Protein AF-M0EUE7-F1 (afdb_monomer_lite)

Structure (mmCIF, N/CA/C/O backbone):
data_AF-M0EUE7-F1
#
_entry.id   AF-M0EUE7-F1
#
loop_
_atom_site.group_PDB
_atom_site.id
_atom_site.type_symbol
_atom_site.label_atom_id
_atom_site.label_alt_id
_atom_site.label_comp_id
_atom_site.label_asym_id
_atom_site.label_entity_id
_atom_site.label_seq_id
_atom_site.pdbx_PDB_ins_code
_atom_site.Cartn_x
_atom_site.Cartn_y
_atom_site.Cartn_z
_atom_site.occupancy
_atom_site.B_iso_or_equiv
_atom_site.auth_seq_id
_atom_site.auth_comp_id
_atom_site.auth_asym_id
_atom_site.auth_atom_id
_atom_site.pdbx_PDB_model_num
ATOM 1 N N . MET A 1 1 ? 7.979 24.249 7.096 1.00 47.00 1 MET A N 1
ATOM 2 C CA . MET A 1 1 ? 7.328 23.148 7.829 1.00 47.00 1 MET A CA 1
ATOM 3 C C . MET A 1 1 ? 6.478 22.459 6.772 1.00 47.00 1 MET A C 1
ATOM 5 O O . MET A 1 1 ? 5.462 23.020 6.410 1.00 47.00 1 MET A O 1
ATOM 9 N N . SER A 1 2 ? 7.005 21.543 5.953 1.00 55.44 2 SER A N 1
ATOM 10 C CA . SER A 1 2 ? 7.578 20.229 6.301 1.00 55.44 2 SER A CA 1
ATOM 11 C C . SER A 1 2 ? 6.588 19.440 7.146 1.00 55.44 2 SER A C 1
ATOM 13 O O . SER A 1 2 ? 6.742 19.372 8.356 1.00 55.44 2 SER A O 1
ATOM 15 N N . SER A 1 3 ? 5.548 18.957 6.484 1.00 54.03 3 SER A N 1
ATOM 16 C CA . SER A 1 3 ? 4.616 17.940 6.966 1.0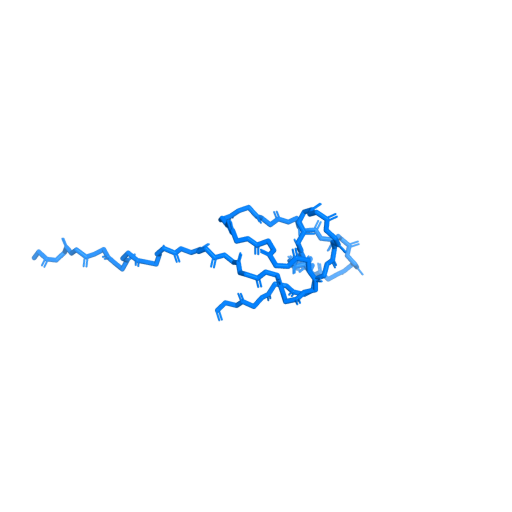0 54.03 3 SER A CA 1
ATOM 17 C C . SER A 1 3 ? 4.283 17.175 5.687 1.00 54.03 3 SER A C 1
ATOM 19 O O . SER A 1 3 ? 3.608 17.703 4.810 1.00 54.03 3 SER A O 1
ATOM 21 N N . GLU A 1 4 ? 5.177 16.268 5.294 1.00 57.25 4 GLU A N 1
ATOM 22 C CA . GLU A 1 4 ? 4.915 14.841 5.492 1.00 57.25 4 GLU A CA 1
ATOM 23 C C . GLU A 1 4 ? 3.617 14.523 4.758 1.00 57.25 4 GLU A C 1
ATOM 25 O O . GLU A 1 4 ? 2.529 14.785 5.252 1.00 57.25 4 GLU A O 1
ATOM 30 N N . GLN A 1 5 ? 3.752 14.065 3.510 1.00 51.84 5 GLN A N 1
ATOM 31 C CA . GLN A 1 5 ? 2.662 13.360 2.855 1.00 51.84 5 GLN A CA 1
ATOM 32 C C . GLN A 1 5 ? 2.321 12.208 3.799 1.00 51.84 5 GLN A C 1
ATOM 34 O O . GLN A 1 5 ? 3.029 11.205 3.821 1.00 51.84 5 GLN A O 1
ATOM 39 N N . GLU A 1 6 ? 1.292 12.387 4.621 1.00 54.22 6 GLU A N 1
ATOM 40 C CA . GLU A 1 6 ? 0.570 11.304 5.268 1.00 54.22 6 GLU A CA 1
ATOM 41 C C . GLU A 1 6 ? -0.140 10.548 4.138 1.00 54.22 6 GLU A C 1
ATOM 43 O O . GLU A 1 6 ? -1.352 10.611 3.966 1.00 54.22 6 GLU A O 1
ATOM 48 N N . THR A 1 7 ? 0.640 9.891 3.275 1.00 55.97 7 THR A N 1
ATOM 49 C CA . THR A 1 7 ? 0.181 8.683 2.608 1.00 55.97 7 THR A CA 1
ATOM 50 C C . THR A 1 7 ? -0.024 7.699 3.740 1.00 55.97 7 THR A C 1
ATOM 52 O O . THR A 1 7 ? 0.899 6.985 4.129 1.00 55.97 7 THR A O 1
ATOM 55 N N . ASP A 1 8 ? -1.225 7.735 4.306 1.00 59.72 8 ASP A N 1
ATOM 56 C CA . ASP A 1 8 ? -1.876 6.566 4.871 1.00 59.72 8 ASP A CA 1
ATOM 57 C C . ASP A 1 8 ? -1.889 5.544 3.726 1.00 59.72 8 ASP A C 1
ATOM 59 O O . ASP A 1 8 ? -2.772 5.533 2.872 1.00 59.72 8 ASP A O 1
ATOM 63 N N . GLY A 1 9 ? -0.756 4.854 3.559 1.00 62.91 9 GLY A N 1
ATOM 64 C CA . GLY A 1 9 ? -0.447 3.955 2.450 1.00 62.91 9 GLY A CA 1
ATOM 65 C C . GLY A 1 9 ? -1.170 2.638 2.650 1.00 62.91 9 GLY A C 1
ATOM 66 O O . GLY A 1 9 ? -0.549 1.581 2.636 1.00 62.91 9 GLY A O 1
ATOM 67 N N . THR A 1 10 ? -2.462 2.736 2.925 1.00 70.19 10 THR A N 1
ATOM 68 C CA . THR A 1 10 ? -3.342 1.631 3.233 1.00 70.19 10 THR A CA 1
ATOM 69 C C . THR A 1 10 ? -3.819 1.078 1.904 1.00 70.19 10 THR A C 1
ATOM 71 O O . THR A 1 10 ? -4.622 1.683 1.195 1.00 70.19 10 THR A O 1
ATOM 74 N N . TYR A 1 11 ? -3.262 -0.061 1.525 1.00 75.94 11 TYR A N 1
ATOM 75 C CA . TYR A 1 11 ? -3.648 -0.759 0.321 1.00 75.94 11 TYR A CA 1
ATOM 76 C C . TYR A 1 11 ? -4.980 -1.450 0.562 1.00 75.94 11 TYR A C 1
ATOM 78 O O . TYR A 1 11 ? -5.149 -2.193 1.536 1.00 75.94 11 TYR A O 1
ATOM 86 N N . ARG A 1 12 ? -5.923 -1.241 -0.359 1.00 77.06 12 ARG A N 1
ATOM 87 C CA . ARG A 1 12 ? -7.187 -1.968 -0.339 1.00 77.06 12 ARG A CA 1
ATOM 88 C C . ARG A 1 12 ? -7.190 -3.065 -1.388 1.00 77.06 12 ARG A C 1
ATOM 90 O O . ARG A 1 12 ? -6.998 -2.825 -2.582 1.00 77.06 12 ARG A O 1
ATOM 97 N N . CYS A 1 13 ? -7.452 -4.284 -0.940 1.00 81.75 13 CYS A N 1
ATOM 98 C CA . CYS A 1 13 ? -7.683 -5.415 -1.811 1.00 81.75 13 CYS A CA 1
ATOM 99 C C . CYS A 1 13 ? -9.144 -5.446 -2.243 1.00 81.75 13 CYS A C 1
ATOM 101 O O . CYS A 1 13 ? -10.032 -5.619 -1.415 1.00 81.75 13 CYS A O 1
ATOM 103 N N . THR A 1 14 ? -9.417 -5.334 -3.537 1.00 79.19 14 THR A N 1
ATOM 104 C CA . THR A 1 14 ? -10.801 -5.359 -4.043 1.00 79.19 14 THR A CA 1
ATOM 105 C C . THR A 1 14 ? -11.422 -6.757 -4.043 1.00 79.19 14 THR A C 1
ATOM 107 O O . THR A 1 14 ? -12.642 -6.880 -4.110 1.00 79.19 14 THR A O 1
ATOM 110 N N . GLU A 1 15 ? -10.606 -7.810 -3.938 1.00 82.12 15 GLU A N 1
ATOM 111 C CA . GLU A 1 15 ? -11.084 -9.197 -3.974 1.00 82.12 15 GLU A CA 1
ATOM 112 C C . GLU A 1 15 ? -11.504 -9.727 -2.601 1.00 82.12 15 GLU A C 1
ATOM 114 O O . GLU A 1 15 ? -12.523 -10.405 -2.489 1.00 82.12 15 GLU A O 1
ATOM 119 N N . CYS A 1 16 ? -10.740 -9.403 -1.554 1.00 80.94 16 CYS A N 1
ATOM 120 C CA . CYS A 1 16 ? -11.015 -9.838 -0.182 1.00 80.94 16 CYS A CA 1
ATOM 121 C C . CYS A 1 16 ? -11.391 -8.699 0.780 1.00 80.94 16 CYS A C 1
ATOM 123 O O . CYS A 1 16 ? -11.556 -8.950 1.969 1.00 80.94 16 CYS A O 1
ATOM 125 N N . ASP A 1 17 ? -11.540 -7.468 0.278 1.00 79.00 17 ASP A N 1
ATOM 126 C CA . ASP A 1 17 ? -11.820 -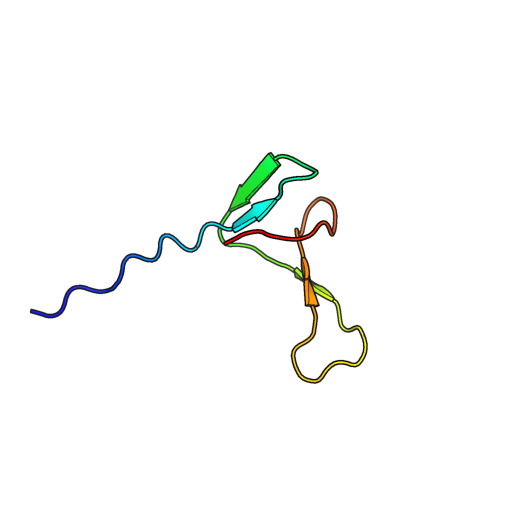6.249 1.059 1.00 79.00 17 ASP A CA 1
ATOM 127 C C . ASP A 1 17 ? -10.815 -5.981 2.194 1.00 79.00 17 ASP A C 1
ATOM 129 O O . ASP A 1 17 ? -11.121 -5.314 3.177 1.00 79.00 17 ASP A O 1
ATOM 133 N N . TYR A 1 18 ? -9.598 -6.512 2.058 1.00 82.38 18 TYR A N 1
ATOM 134 C CA . TYR A 1 18 ? -8.500 -6.262 2.986 1.00 82.38 18 TYR A CA 1
ATOM 135 C C . TYR A 1 18 ? -8.076 -4.795 2.898 1.00 82.38 18 TYR A C 1
ATOM 137 O O . TYR A 1 18 ? -7.865 -4.300 1.796 1.00 82.38 18 TYR A O 1
ATOM 145 N N . GLU A 1 19 ? -7.928 -4.122 4.032 1.00 79.56 19 GLU A N 1
ATOM 146 C CA . GLU A 1 19 ? -7.497 -2.728 4.130 1.00 79.56 19 GLU A CA 1
ATOM 147 C C . GLU A 1 19 ? -6.335 -2.675 5.131 1.00 79.56 19 GLU A C 1
ATOM 149 O O . GLU A 1 19 ? -6.523 -2.943 6.319 1.00 79.56 19 GLU A O 1
ATOM 154 N N . GLY A 1 20 ? -5.121 -2.418 4.640 1.00 80.25 20 GLY A N 1
ATOM 155 C CA . GLY A 1 20 ? -3.918 -2.385 5.473 1.00 80.25 20 GLY A CA 1
ATOM 156 C C . GLY A 1 20 ? -2.683 -1.903 4.719 1.00 80.25 20 GLY A C 1
ATOM 157 O O . GLY A 1 20 ? -2.657 -1.877 3.493 1.00 80.25 20 GLY A O 1
ATOM 158 N N . ASP A 1 21 ? -1.638 -1.522 5.443 1.00 80.88 21 ASP A N 1
ATOM 159 C CA . ASP A 1 21 ? -0.347 -1.117 4.872 1.00 80.88 21 ASP A CA 1
ATOM 160 C C . ASP A 1 21 ? 0.563 -2.309 4.509 1.00 80.88 21 ASP A C 1
ATOM 162 O O . ASP A 1 21 ? 1.596 -2.138 3.853 1.00 80.88 21 ASP A O 1
ATOM 166 N N . GLU A 1 22 ? 0.166 -3.531 4.880 1.00 80.12 22 GLU A N 1
ATOM 167 C CA . GLU A 1 22 ? 0.884 -4.756 4.536 1.00 80.12 22 GLU A CA 1
ATOM 168 C C . GLU A 1 22 ? 0.550 -5.249 3.124 1.00 80.12 22 GLU A C 1
ATOM 170 O O . GLU A 1 22 ? -0.601 -5.440 2.729 1.00 80.12 22 GLU A O 1
ATOM 175 N N . TYR A 1 23 ? 1.606 -5.553 2.377 1.00 81.75 23 TYR A N 1
ATOM 176 C CA . TYR A 1 23 ? 1.539 -6.213 1.084 1.00 81.75 23 TYR A CA 1
ATOM 177 C C . TYR A 1 23 ? 2.581 -7.321 1.013 1.00 81.75 23 TYR A C 1
ATOM 179 O O . TYR A 1 23 ? 3.640 -7.266 1.644 1.00 81.75 23 TYR A O 1
ATOM 187 N N . ARG A 1 24 ? 2.296 -8.338 0.207 1.00 81.69 24 ARG A N 1
ATOM 188 C CA . ARG A 1 24 ? 3.243 -9.405 -0.099 1.00 81.69 24 ARG A CA 1
ATOM 189 C C . ARG A 1 24 ? 3.824 -9.169 -1.483 1.00 81.69 24 ARG A C 1
ATOM 191 O O . ARG A 1 24 ? 3.097 -8.835 -2.408 1.00 81.69 24 ARG A O 1
ATOM 198 N N . ILE A 1 25 ? 5.128 -9.357 -1.640 1.00 83.38 25 ILE A N 1
ATOM 199 C CA . ILE A 1 25 ? 5.765 -9.330 -2.958 1.00 83.38 25 ILE A CA 1
ATOM 200 C C . ILE A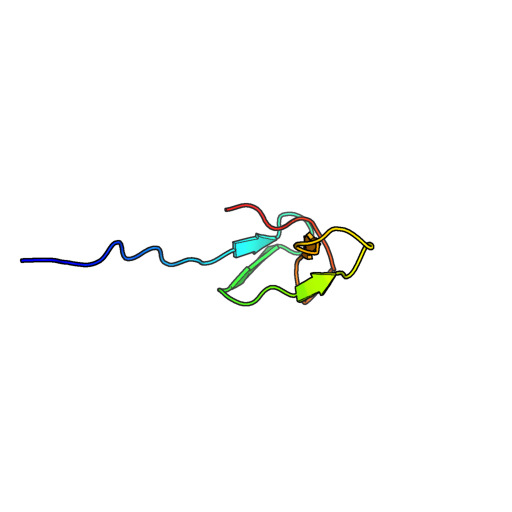 1 25 ? 5.824 -10.757 -3.498 1.00 83.38 25 ILE A C 1
ATOM 202 O O . ILE A 1 25 ? 6.463 -11.625 -2.898 1.00 83.38 25 ILE A O 1
ATOM 206 N N . LEU A 1 26 ? 5.141 -11.003 -4.614 1.00 82.50 26 LEU A N 1
ATOM 207 C CA . LEU A 1 26 ? 5.306 -12.214 -5.407 1.00 82.50 26 LEU A CA 1
ATOM 208 C C . LEU A 1 26 ? 6.532 -12.057 -6.302 1.00 82.50 26 LEU A C 1
ATOM 210 O O . LEU A 1 26 ? 6.620 -11.132 -7.106 1.00 82.50 26 LEU A O 1
ATOM 214 N N . ASP A 1 27 ? 7.471 -12.984 -6.162 1.00 79.94 27 ASP A N 1
ATOM 215 C CA . ASP A 1 27 ? 8.659 -13.059 -7.004 1.00 79.94 27 ASP A CA 1
ATOM 216 C C . ASP A 1 27 ? 8.286 -13.762 -8.323 1.00 79.94 27 ASP A C 1
ATOM 218 O O . ASP A 1 27 ? 8.422 -14.976 -8.476 1.00 79.94 27 ASP A O 1
ATOM 222 N N . ASP A 1 28 ? 7.728 -13.006 -9.271 1.00 77.19 28 ASP A N 1
ATOM 223 C CA . ASP A 1 28 ? 7.339 -13.507 -10.600 1.00 77.19 28 ASP A CA 1
ATOM 224 C C . ASP A 1 28 ? 8.503 -13.510 -11.615 1.00 77.19 28 ASP A C 1
ATOM 226 O O . ASP A 1 28 ? 8.322 -13.816 -12.794 1.00 77.19 28 ASP A O 1
ATOM 230 N N . GLY A 1 29 ? 9.721 -13.198 -11.159 1.00 76.31 29 GLY A N 1
ATOM 231 C CA . GLY A 1 29 ? 10.909 -13.034 -12.003 1.00 76.31 29 GLY A CA 1
ATOM 232 C C . GLY A 1 29 ? 11.100 -11.611 -12.543 1.00 76.31 29 GLY A C 1
ATOM 233 O O . GLY A 1 29 ? 12.093 -11.344 -13.223 1.00 76.31 29 GLY A O 1
ATOM 234 N N . SER A 1 30 ? 10.193 -10.685 -12.221 1.00 76.50 30 SER A N 1
ATOM 235 C CA . SER A 1 30 ? 10.358 -9.251 -12.465 1.00 76.50 30 SER A CA 1
ATOM 236 C C . SER A 1 30 ? 11.285 -8.613 -11.425 1.00 76.50 30 SER A C 1
ATOM 238 O O . SER A 1 30 ? 11.224 -8.928 -10.243 1.00 76.50 30 SER A O 1
ATOM 240 N N . THR A 1 31 ? 12.119 -7.652 -11.836 1.00 74.81 31 THR A N 1
ATOM 241 C CA . THR A 1 31 ? 13.132 -6.994 -10.975 1.00 74.81 31 THR A CA 1
ATOM 242 C C . THR A 1 31 ? 12.553 -6.262 -9.749 1.00 74.81 31 THR A C 1
ATOM 244 O O . THR A 1 31 ? 13.309 -5.908 -8.849 1.00 74.81 31 THR A O 1
ATOM 247 N N . GLY A 1 32 ? 11.237 -6.036 -9.698 1.00 71.62 32 GLY A N 1
ATOM 248 C CA . GLY A 1 32 ? 10.545 -5.439 -8.549 1.00 71.62 32 GLY A CA 1
ATOM 249 C C . GLY A 1 32 ? 9.574 -6.367 -7.814 1.00 71.62 32 GLY A C 1
ATOM 250 O O . GLY A 1 32 ? 9.046 -5.954 -6.786 1.00 71.62 32 GLY A O 1
ATOM 251 N N . GLY A 1 33 ? 9.334 -7.582 -8.325 1.00 76.38 33 GLY A N 1
ATOM 252 C CA . GLY A 1 33 ? 8.212 -8.430 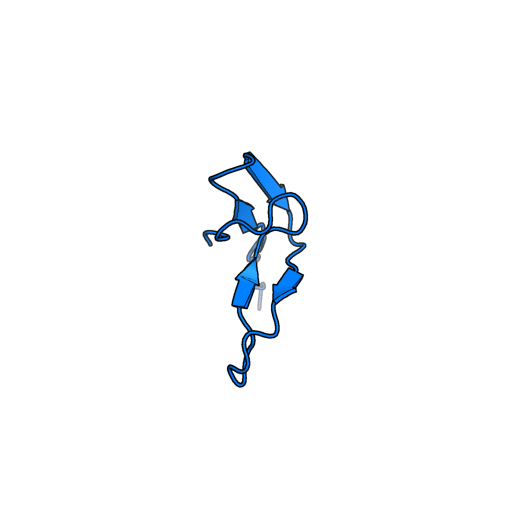-7.916 1.00 76.38 33 GLY A CA 1
ATOM 253 C C . GLY A 1 33 ? 6.840 -7.749 -8.062 1.00 76.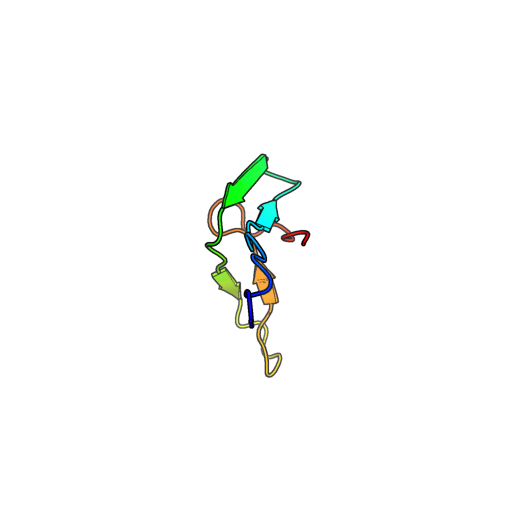38 33 GLY A C 1
ATOM 254 O O . GLY A 1 33 ? 6.729 -6.560 -8.367 1.00 76.38 33 GLY A O 1
ATOM 255 N N . THR A 1 34 ? 5.772 -8.510 -7.860 1.00 82.88 34 THR A N 1
ATOM 256 C CA . THR A 1 34 ? 4.396 -8.005 -7.928 1.00 82.88 34 THR A CA 1
ATOM 257 C C . THR A 1 34 ? 3.832 -7.859 -6.520 1.00 82.88 34 THR A C 1
ATOM 259 O O . THR A 1 34 ? 3.749 -8.840 -5.783 1.00 82.88 34 THR A O 1
ATOM 262 N N . ALA A 1 35 ? 3.440 -6.642 -6.132 1.00 79.38 35 ALA A N 1
ATOM 263 C CA . ALA A 1 35 ? 2.778 -6.403 -4.852 1.00 79.38 35 ALA A CA 1
ATOM 264 C C . ALA A 1 35 ? 1.332 -6.915 -4.887 1.00 79.38 35 ALA A C 1
ATOM 266 O O . ALA A 1 35 ? 0.531 -6.488 -5.718 1.00 79.38 35 ALA A O 1
ATOM 267 N N . VAL A 1 36 ? 1.011 -7.825 -3.973 1.00 82.31 36 VAL A N 1
ATOM 268 C CA . VAL A 1 36 ? -0.298 -8.469 -3.850 1.00 82.31 36 VAL A CA 1
ATOM 269 C C . VAL A 1 36 ? -0.784 -8.499 -2.408 1.00 82.31 36 VAL A C 1
ATOM 271 O O . VAL A 1 36 ? -0.011 -8.343 -1.460 1.00 82.31 36 VAL A O 1
ATOM 274 N N . CYS A 1 37 ? -2.084 -8.725 -2.241 1.00 84.00 37 CYS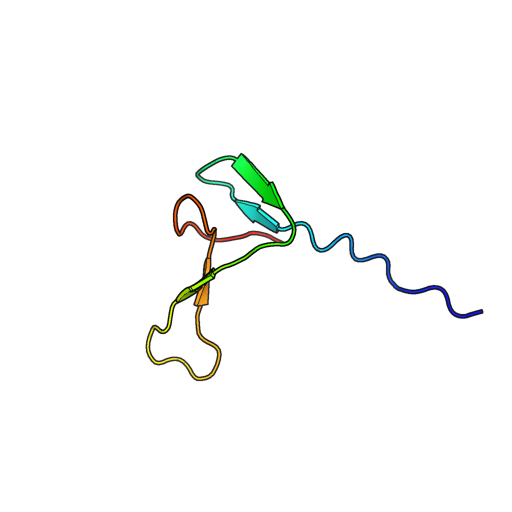 A N 1
ATOM 275 C CA . CYS A 1 37 ? -2.719 -8.798 -0.932 1.00 84.00 37 CYS A CA 1
ATOM 276 C C . CYS A 1 37 ? -2.169 -9.993 -0.133 1.00 84.00 37 CYS A C 1
ATOM 278 O O . CYS A 1 37 ? -2.125 -11.099 -0.672 1.00 84.00 37 CYS A O 1
ATOM 280 N N . PRO A 1 38 ? -1.792 -9.833 1.148 1.00 80.81 38 PRO A N 1
ATOM 281 C CA . PRO A 1 38 ? -1.267 -10.945 1.943 1.00 80.81 38 PRO A CA 1
ATOM 282 C C . PRO A 1 38 ? -2.320 -12.031 2.224 1.00 80.81 38 PRO A C 1
ATOM 284 O O . PRO A 1 38 ? -1.961 -13.197 2.358 1.00 80.81 38 PRO A O 1
ATOM 287 N N . GLU A 1 39 ? -3.604 -11.660 2.268 1.00 81.50 39 GLU A N 1
ATOM 288 C CA . GLU A 1 39 ? -4.721 -12.567 2.571 1.00 81.50 39 GLU A CA 1
ATOM 289 C C . GLU A 1 39 ? -5.157 -13.413 1.368 1.00 81.50 39 GLU A C 1
ATOM 291 O O . GLU A 1 39 ? -5.379 -14.615 1.491 1.00 81.50 39 GLU A O 1
ATOM 296 N N . CYS A 1 40 ? -5.310 -12.783 0.200 1.00 81.38 40 CYS A N 1
ATOM 297 C CA . CYS A 1 40 ? -5.913 -13.420 -0.971 1.00 81.38 40 CYS A CA 1
ATOM 298 C C . CYS A 1 40 ? -5.042 -13.390 -2.234 1.00 81.38 40 CYS A C 1
ATOM 300 O O . CYS A 1 40 ? -5.500 -13.833 -3.281 1.00 81.38 40 CYS A O 1
ATOM 302 N N . GLU A 1 41 ? -3.816 -12.856 -2.156 1.00 79.56 41 GLU A N 1
ATOM 303 C CA . GLU A 1 41 ? -2.890 -12.682 -3.293 1.00 79.56 41 GLU A CA 1
ATOM 304 C C . GLU A 1 41 ? -3.487 -11.874 -4.462 1.00 79.56 41 GLU A C 1
ATOM 306 O O . GLU A 1 41 ? -2.952 -11.867 -5.570 1.00 79.56 41 GLU A O 1
ATOM 311 N N . GLY A 1 42 ? -4.585 -11.160 -4.200 1.00 75.75 42 GLY A N 1
ATOM 312 C CA . GLY A 1 42 ? -5.259 -10.306 -5.164 1.00 75.75 42 GLY A CA 1
ATOM 313 C C . GLY A 1 42 ? -4.459 -9.048 -5.491 1.00 75.75 42 GLY A C 1
ATOM 314 O O . GLY A 1 42 ? -3.459 -8.712 -4.848 1.00 75.75 42 GLY A O 1
ATOM 315 N N . GLN A 1 43 ? -4.922 -8.318 -6.501 1.00 71.50 43 GLN A N 1
ATOM 316 C CA . GLN A 1 43 ? -4.321 -7.041 -6.881 1.00 71.50 43 GLN A CA 1
ATOM 317 C C . GLN A 1 43 ? -4.670 -5.963 -5.848 1.00 71.50 43 GLN A C 1
ATOM 319 O O . GLN A 1 43 ? -5.841 -5.625 -5.649 1.00 71.50 43 GLN A O 1
ATOM 324 N N . LEU A 1 44 ? -3.643 -5.406 -5.208 1.00 69.50 44 LEU A N 1
ATOM 325 C CA . LEU A 1 44 ? -3.791 -4.248 -4.333 1.00 69.50 44 LEU A CA 1
ATOM 326 C C . LEU A 1 44 ? -4.007 -2.995 -5.180 1.00 69.50 44 LEU A C 1
ATOM 328 O O . LEU A 1 44 ? -3.274 -2.745 -6.137 1.00 69.50 44 LEU A O 1
ATOM 332 N N . THR A 1 45 ? -5.024 -2.213 -4.832 1.00 66.94 45 THR A N 1
ATOM 333 C CA . THR A 1 45 ? -5.257 -0.892 -5.425 1.00 66.94 45 THR A CA 1
ATOM 334 C C . THR A 1 45 ? -4.781 0.167 -4.434 1.00 66.94 45 THR A C 1
ATOM 336 O O . THR A 1 45 ? -5.052 0.046 -3.237 1.00 66.94 45 THR A O 1
ATOM 339 N N . ILE A 1 46 ? -4.036 1.156 -4.936 1.00 60.59 46 ILE A N 1
ATOM 340 C CA . ILE A 1 46 ? -3.608 2.354 -4.195 1.00 60.59 46 ILE A CA 1
ATOM 341 C C . ILE A 1 46 ? -4.636 3.477 -4.301 1.00 60.59 46 ILE A C 1
ATOM 343 O O . ILE A 1 46 ? -5.336 3.533 -5.340 1.00 60.59 46 ILE A O 1
#

Secondary structure (DSSP, 8-state):
----------EEETTT--EES--EEE-SSSTT-EEE-TTT-PBEE-

Radius of gyration: 12.59 Å; chains: 1; bounding box: 25×37×20 Å

Foldseek 3Di:
DDDDPPCPVFWAFPVPRHTGNDWDFAPPVDPRGATAHPPPRGHTDD

pLDDT: mean 73.61, std 10.25, range [47.0, 84.0]

Organism: NCBI:txid1227467

Sequence (46 aa):
MSSEQETDGTYRCTECDYEGDEYRILDDGSTGGTAVCPECEGQLTI